Protein AF-A0A087TQN5-F1 (afdb_monomer_lite)

InterPro domains:
  IPR000225 Armadillo [PF00514] (58-85)
  IPR011989 Armadillo-like helical [G3DSA:1.25.10.10] (2-121)
  IPR016024 Armadillo-type fold [SSF48371] (6-110)
  IPR040144 Rap1 GTPase-GDP dissociation stimulator 1 [PTHR10957] (7-114)

Secondary structure (DSSP, 8-state):
-HHHHHHHHHHTTHHHHHHHHHHTGGGS-HHHHHHHHHHHHHHTTSHHHHHHT-SHHHHHHHHHHTT-S-HHHHHHHHHHHHHHHTT-HHHHHHHHHTTHHHHHHHHHHHHHHHH---TT--

pLDDT: mean 91.94, std 10.95, range [42.88, 98.69]

Sequence (122 aa):
DKKAVVEYLVKNGIVDTFCLILKSRECFSASTFALIAEILAEVAKLDIGRQSCSDGAVIIPLLELLSNNDSNVVLQVCRALGNICYDNDAARSLVKEHNGVDRLIQLLRNLLEKDNLPENMR

Radius of gyration: 15.43 Å; chains: 1; bounding box: 53×29×32 Å

Organism: Stegodyphus mimosarum (NCBI:txid407821)

Structure (mmCIF, N/CA/C/O backbone):
data_AF-A0A087TQN5-F1
#
_entry.id   AF-A0A087TQN5-F1
#
loop_
_atom_site.group_PDB
_atom_site.id
_atom_site.type_symbol
_atom_site.label_atom_id
_atom_site.label_alt_id
_atom_site.label_comp_id
_atom_site.label_asym_id
_atom_site.label_entity_id
_atom_site.label_seq_id
_atom_site.pdbx_PDB_ins_code
_atom_site.Cartn_x
_atom_site.Cartn_y
_atom_site.Cartn_z
_atom_site.occupancy
_atom_site.B_iso_or_equiv
_atom_site.auth_seq_id
_atom_site.auth_comp_id
_atom_site.auth_asym_id
_atom_site.auth_atom_id
_atom_site.pdbx_PDB_model_num
ATOM 1 N N . ASP A 1 1 ? 12.832 16.095 -13.591 1.00 88.81 1 ASP A N 1
ATOM 2 C CA . ASP A 1 1 ? 12.056 15.021 -14.238 1.00 88.81 1 ASP A CA 1
ATOM 3 C C . ASP A 1 1 ? 11.546 14.068 -13.159 1.00 88.81 1 ASP A C 1
ATOM 5 O O . ASP A 1 1 ? 12.332 13.685 -12.301 1.00 88.81 1 ASP A O 1
ATOM 9 N N . LYS A 1 2 ? 10.244 13.748 -13.148 1.00 88.12 2 LYS A N 1
ATOM 10 C CA . LYS A 1 2 ? 9.630 12.885 -12.118 1.00 88.12 2 LYS A CA 1
ATOM 11 C C . LYS A 1 2 ? 10.162 11.453 -12.187 1.00 88.12 2 LYS A C 1
ATOM 13 O O . LYS A 1 2 ? 10.357 10.835 -11.146 1.00 88.12 2 LYS A O 1
ATOM 18 N N . LYS A 1 3 ? 10.434 10.951 -13.395 1.00 92.81 3 LYS A N 1
ATOM 19 C CA . LYS A 1 3 ? 10.950 9.596 -13.603 1.00 92.81 3 LYS A CA 1
ATOM 20 C C . LYS A 1 3 ? 12.345 9.429 -13.012 1.00 92.81 3 LYS A C 1
ATOM 22 O O . LYS A 1 3 ? 12.528 8.548 -12.179 1.00 92.81 3 LYS A O 1
ATOM 27 N N . ALA A 1 4 ? 13.266 10.339 -13.328 1.00 95.56 4 ALA A N 1
ATOM 28 C CA . ALA A 1 4 ? 14.612 10.334 -12.753 1.00 95.56 4 ALA A CA 1
ATOM 29 C C . ALA A 1 4 ? 14.626 10.354 -11.209 1.00 95.56 4 ALA A C 1
ATOM 31 O O . ALA A 1 4 ? 15.448 9.683 -10.589 1.00 95.56 4 ALA A O 1
ATOM 32 N N . VAL A 1 5 ? 13.708 11.094 -10.571 1.00 94.75 5 VAL A N 1
ATOM 33 C CA . VAL A 1 5 ? 13.604 11.131 -9.100 1.00 94.75 5 VAL A CA 1
ATOM 34 C C . VAL A 1 5 ? 13.169 9.777 -8.542 1.00 94.75 5 VAL A C 1
ATOM 36 O O . VAL A 1 5 ? 13.781 9.287 -7.598 1.00 94.75 5 VAL A O 1
ATOM 39 N N . VAL A 1 6 ? 12.147 9.147 -9.126 1.00 95.19 6 VAL A N 1
ATOM 40 C CA . VAL A 1 6 ? 11.682 7.827 -8.673 1.00 95.19 6 VAL A CA 1
ATOM 41 C C . VAL A 1 6 ? 12.751 6.758 -8.894 1.00 95.19 6 VAL A C 1
ATOM 43 O O . VAL A 1 6 ? 13.006 5.966 -7.992 1.00 95.19 6 VAL A O 1
ATOM 46 N N . GLU A 1 7 ? 13.421 6.763 -10.046 1.00 95.25 7 GLU A N 1
ATOM 47 C CA . GLU A 1 7 ? 14.541 5.857 -10.322 1.00 95.25 7 GLU A CA 1
ATOM 48 C C . GLU A 1 7 ? 15.661 6.018 -9.290 1.00 95.25 7 GLU A C 1
ATOM 50 O O . GLU A 1 7 ? 16.184 5.027 -8.780 1.00 95.25 7 GLU A O 1
ATOM 55 N N . TYR A 1 8 ? 15.993 7.261 -8.932 1.00 95.81 8 TYR A N 1
ATOM 56 C CA . TYR A 1 8 ? 16.968 7.547 -7.887 1.00 95.81 8 TYR A CA 1
ATOM 57 C C . TYR A 1 8 ? 16.518 7.008 -6.523 1.00 95.81 8 TYR A C 1
ATOM 59 O O . TYR A 1 8 ? 17.305 6.347 -5.850 1.00 95.81 8 TYR A O 1
ATOM 67 N N . LEU A 1 9 ? 15.270 7.245 -6.111 1.00 94.38 9 LEU A N 1
ATOM 68 C CA . LEU A 1 9 ? 14.744 6.761 -4.828 1.00 94.38 9 LEU A CA 1
ATOM 69 C C . LEU A 1 9 ? 14.764 5.231 -4.742 1.00 94.38 9 LEU A C 1
ATOM 71 O O . LEU A 1 9 ? 15.238 4.677 -3.751 1.00 94.38 9 LEU A O 1
ATOM 75 N N . VAL A 1 10 ? 14.299 4.553 -5.794 1.00 94.38 10 VAL A N 1
ATOM 76 C CA . VAL A 1 10 ? 14.310 3.086 -5.885 1.00 94.38 10 VAL A CA 1
ATOM 77 C C . VAL A 1 10 ? 15.740 2.557 -5.809 1.00 94.38 10 VAL A C 1
ATOM 79 O O . VAL A 1 10 ? 16.033 1.703 -4.977 1.00 94.38 10 VAL A O 1
ATOM 82 N N . LYS A 1 11 ? 16.661 3.114 -6.607 1.00 95.19 11 LYS A N 1
ATOM 83 C CA . LYS A 1 11 ? 18.070 2.693 -6.625 1.00 95.19 11 LYS A CA 1
ATOM 84 C C . LYS A 1 11 ? 18.773 2.881 -5.277 1.00 95.19 11 LYS A C 1
ATOM 86 O O . LYS A 1 11 ? 19.696 2.135 -4.970 1.00 95.19 11 LYS A O 1
ATOM 91 N N . ASN A 1 12 ? 18.356 3.870 -4.491 1.00 94.94 12 ASN A N 1
ATOM 92 C CA . ASN A 1 12 ? 18.918 4.150 -3.170 1.00 94.94 12 ASN A CA 1
ATOM 93 C C . ASN A 1 12 ? 18.141 3.474 -2.023 1.00 94.94 12 ASN A C 1
ATOM 95 O O . ASN A 1 12 ? 18.312 3.859 -0.869 1.00 94.94 12 ASN A O 1
ATOM 99 N N . GLY A 1 13 ? 17.305 2.469 -2.312 1.00 92.75 13 GLY A N 1
ATOM 100 C CA . GLY A 1 13 ? 16.720 1.604 -1.283 1.00 92.75 13 GLY A CA 1
ATOM 101 C C . GLY A 1 13 ? 15.574 2.242 -0.498 1.00 92.75 13 GLY A C 1
ATOM 102 O O . GLY A 1 13 ? 15.423 1.980 0.697 1.00 92.75 13 GLY A O 1
ATOM 103 N N . ILE A 1 14 ? 14.744 3.079 -1.137 1.00 90.75 14 ILE A N 1
ATOM 104 C CA . ILE A 1 14 ? 13.554 3.646 -0.473 1.00 90.75 14 ILE A CA 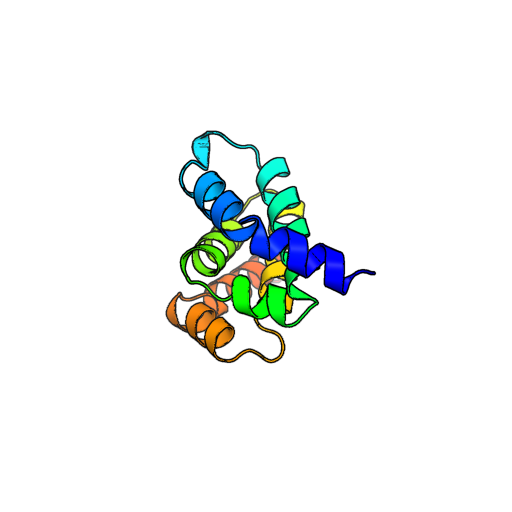1
ATOM 105 C C . ILE A 1 14 ? 12.606 2.548 0.039 1.00 90.75 14 ILE A C 1
ATOM 107 O O . ILE A 1 14 ? 12.057 2.663 1.133 1.00 90.75 14 ILE A O 1
ATOM 111 N N . VAL A 1 15 ? 12.466 1.458 -0.723 1.00 90.50 15 VAL A N 1
ATOM 112 C CA . VAL A 1 15 ? 11.635 0.305 -0.356 1.00 90.50 15 VAL A CA 1
ATOM 113 C C . VAL A 1 15 ? 12.235 -0.445 0.834 1.00 90.50 15 VAL A C 1
ATOM 115 O O . VAL A 1 15 ? 11.529 -0.726 1.798 1.00 90.50 15 VAL A O 1
ATOM 118 N N . ASP A 1 16 ? 13.548 -0.682 0.832 1.00 91.69 16 ASP A N 1
ATOM 119 C CA . ASP A 1 16 ? 14.238 -1.339 1.948 1.00 91.69 16 ASP A CA 1
ATOM 120 C C . ASP A 1 16 ? 14.141 -0.518 3.235 1.00 91.69 16 ASP A C 1
ATOM 122 O O . ASP A 1 16 ? 13.880 -1.052 4.315 1.00 91.69 16 ASP A O 1
ATOM 126 N N . THR A 1 17 ? 14.293 0.801 3.109 1.00 90.62 17 THR A N 1
ATOM 127 C CA . THR A 1 17 ? 14.148 1.740 4.225 1.00 90.62 17 THR A CA 1
ATOM 128 C C . THR A 1 17 ? 12.744 1.655 4.825 1.00 90.62 17 THR A C 1
ATOM 130 O O . THR A 1 17 ? 12.602 1.596 6.047 1.00 90.62 17 THR A O 1
ATOM 133 N N . PHE A 1 18 ? 11.703 1.576 3.990 1.00 87.00 18 PHE A N 1
ATOM 134 C CA . PHE A 1 18 ? 10.336 1.367 4.468 1.00 87.00 18 PHE A CA 1
ATOM 135 C C . PHE A 1 18 ? 10.174 0.039 5.212 1.00 87.00 18 PHE A C 1
ATOM 137 O O . PHE A 1 18 ? 9.652 0.020 6.328 1.00 87.00 18 PHE A O 1
ATOM 144 N N . CYS A 1 19 ? 10.668 -1.059 4.638 1.00 87.50 19 CYS A N 1
ATOM 145 C CA . CYS A 1 19 ? 10.609 -2.380 5.258 1.00 87.50 19 CYS A CA 1
ATOM 146 C C . CYS A 1 19 ? 11.298 -2.401 6.635 1.00 87.50 19 CYS A C 1
ATOM 148 O O . CYS A 1 19 ? 10.801 -3.034 7.566 1.00 87.50 19 CYS A O 1
ATOM 150 N N . LEU A 1 20 ? 12.422 -1.694 6.795 1.00 89.12 20 LEU A N 1
ATOM 151 C CA . LEU A 1 20 ? 13.118 -1.563 8.080 1.00 89.12 20 LEU A CA 1
ATOM 152 C C . LEU A 1 20 ? 12.295 -0.785 9.112 1.00 89.12 20 LEU A C 1
ATOM 154 O O . LEU A 1 20 ? 12.199 -1.214 10.262 1.00 89.12 20 LEU A O 1
ATOM 158 N N . ILE A 1 21 ? 11.669 0.322 8.707 1.00 89.12 21 ILE A N 1
ATOM 159 C CA . ILE A 1 21 ? 10.817 1.125 9.595 1.00 89.12 21 ILE A CA 1
ATOM 160 C C . ILE A 1 21 ? 9.619 0.303 10.090 1.00 89.12 21 ILE A C 1
ATOM 162 O O . ILE A 1 21 ? 9.310 0.316 11.280 1.00 89.12 21 ILE A O 1
ATOM 166 N N . LEU A 1 22 ? 8.982 -0.468 9.206 1.00 82.62 22 LEU A N 1
ATOM 167 C CA . LEU A 1 22 ? 7.848 -1.326 9.562 1.00 82.62 22 LEU A CA 1
ATOM 168 C C . LEU A 1 22 ? 8.227 -2.485 10.488 1.00 82.62 22 LEU A C 1
ATOM 170 O O . LEU A 1 22 ? 7.456 -2.822 11.386 1.00 82.62 22 LEU A O 1
ATOM 174 N N . LYS A 1 23 ? 9.416 -3.077 10.313 1.00 83.12 23 LYS A N 1
ATOM 175 C CA . LYS A 1 23 ? 9.933 -4.111 11.229 1.00 83.12 23 LYS A CA 1
ATOM 176 C C . LYS A 1 23 ? 10.097 -3.590 12.658 1.00 83.12 23 LYS A C 1
ATOM 178 O O . LYS A 1 23 ? 9.925 -4.357 13.599 1.00 83.12 23 LYS A O 1
ATOM 183 N N . SER A 1 24 ? 10.362 -2.296 12.814 1.00 87.69 24 SER A N 1
ATOM 184 C CA . SER A 1 24 ? 10.521 -1.623 14.107 1.00 87.69 24 SER A CA 1
ATOM 185 C C . SER A 1 24 ? 9.350 -0.684 14.413 1.00 87.69 24 SER A C 1
ATOM 187 O O . SER A 1 24 ? 9.550 0.396 14.968 1.00 87.69 24 SER A O 1
ATOM 189 N N . ARG A 1 25 ? 8.117 -1.066 14.040 1.00 84.38 25 ARG A N 1
ATOM 190 C CA . ARG A 1 25 ? 6.950 -0.164 14.068 1.00 84.38 25 ARG A CA 1
ATOM 191 C C . ARG A 1 25 ? 6.646 0.474 15.426 1.00 84.38 25 ARG A C 1
ATOM 193 O O . ARG A 1 25 ? 6.096 1.566 15.469 1.00 84.38 25 ARG A O 1
ATOM 200 N N . GLU A 1 26 ? 7.018 -0.178 16.523 1.00 87.81 26 GLU A N 1
ATOM 201 C CA . GLU A 1 26 ? 6.822 0.341 17.885 1.00 87.81 26 GLU A CA 1
ATOM 202 C C . GLU A 1 26 ? 7.651 1.605 18.170 1.00 87.81 26 GLU A C 1
ATOM 204 O O . GLU A 1 26 ? 7.341 2.357 19.089 1.00 87.81 26 GLU A O 1
ATOM 209 N N . CYS A 1 27 ? 8.684 1.871 17.364 1.00 90.06 27 CYS A N 1
ATOM 210 C CA . CYS A 1 27 ? 9.554 3.037 17.494 1.00 90.06 27 CYS A CA 1
ATOM 211 C C . CYS A 1 27 ? 9.057 4.273 16.726 1.00 90.06 27 CYS A C 1
ATOM 213 O O . CYS A 1 27 ? 9.715 5.312 16.770 1.00 90.06 27 CYS A O 1
ATOM 215 N N . PHE A 1 28 ? 7.938 4.177 16.002 1.00 92.62 28 PHE A N 1
ATOM 216 C CA . PHE A 1 28 ? 7.477 5.222 15.086 1.00 92.62 28 PHE A CA 1
ATOM 217 C C . PHE A 1 28 ? 6.022 5.619 15.337 1.00 92.62 28 PHE A C 1
ATOM 219 O O . PHE A 1 28 ? 5.204 4.835 15.816 1.00 92.62 28 PHE A O 1
ATOM 226 N N . SER A 1 29 ? 5.688 6.867 15.007 1.00 93.88 29 SER A N 1
ATOM 227 C CA . SER A 1 29 ? 4.337 7.407 15.162 1.00 93.88 29 SER A CA 1
ATOM 228 C C . SER A 1 29 ? 3.444 7.080 13.962 1.00 93.88 29 SER A C 1
ATOM 230 O O . SER A 1 29 ? 3.914 6.790 12.860 1.00 93.88 29 SER A O 1
ATOM 232 N N . ALA A 1 30 ? 2.129 7.235 14.145 1.00 93.94 30 ALA A N 1
ATOM 233 C CA . ALA A 1 30 ? 1.159 7.190 13.048 1.00 93.94 30 ALA A CA 1
ATOM 234 C C . ALA A 1 30 ? 1.532 8.153 11.903 1.00 93.94 30 ALA A C 1
ATOM 236 O O . ALA A 1 30 ? 1.517 7.768 10.737 1.00 93.94 30 ALA A O 1
ATOM 237 N N . SER A 1 31 ? 1.972 9.373 12.228 1.00 94.50 31 SER A N 1
ATOM 238 C CA . SER A 1 31 ? 2.406 10.355 11.227 1.00 94.50 31 SER A CA 1
ATOM 239 C C . SER A 1 31 ? 3.596 9.884 10.384 1.00 94.50 31 SER A C 1
ATOM 241 O O . SER A 1 31 ? 3.630 10.168 9.187 1.00 94.50 31 SER A O 1
ATOM 243 N N . THR A 1 32 ? 4.534 9.119 10.955 1.00 94.75 32 THR A N 1
ATOM 244 C CA . THR A 1 32 ? 5.621 8.495 10.186 1.00 94.75 32 THR A CA 1
ATOM 245 C C . THR A 1 32 ? 5.073 7.491 9.176 1.00 94.75 32 THR A C 1
ATOM 247 O O . THR A 1 32 ? 5.468 7.525 8.013 1.00 94.75 32 THR A O 1
ATOM 250 N N . PHE A 1 33 ? 4.131 6.632 9.574 1.00 94.62 33 PHE A N 1
ATOM 251 C CA . PHE A 1 33 ? 3.531 5.668 8.647 1.00 94.62 33 PHE A CA 1
ATOM 252 C C . PHE A 1 33 ? 2.739 6.345 7.530 1.00 94.62 33 PHE A C 1
ATOM 254 O O . PHE A 1 33 ? 2.851 5.926 6.379 1.00 94.62 33 PHE A O 1
ATOM 261 N N . ALA A 1 34 ? 1.996 7.412 7.838 1.00 96.56 34 ALA A N 1
ATOM 262 C CA . ALA A 1 34 ? 1.282 8.185 6.827 1.00 96.56 34 ALA A CA 1
ATOM 263 C C . ALA A 1 34 ? 2.246 8.792 5.796 1.00 96.56 34 ALA A C 1
ATOM 265 O O . ALA A 1 34 ? 2.030 8.627 4.597 1.00 96.56 34 ALA A O 1
ATOM 266 N N . LEU A 1 35 ? 3.338 9.420 6.254 1.00 95.50 35 LEU A N 1
ATOM 267 C CA . LEU A 1 35 ? 4.357 10.002 5.376 1.00 95.50 35 LEU A CA 1
ATOM 268 C C . LEU A 1 35 ? 4.977 8.949 4.453 1.00 95.50 35 LEU A C 1
ATOM 270 O O . LEU A 1 35 ? 5.170 9.197 3.265 1.00 95.50 35 LEU A O 1
ATOM 274 N N . ILE A 1 36 ? 5.295 7.764 4.974 1.00 93.44 36 ILE A N 1
ATOM 275 C CA . ILE A 1 36 ? 5.941 6.755 4.135 1.00 93.44 36 ILE A CA 1
ATOM 276 C C . ILE A 1 36 ? 4.949 6.134 3.152 1.00 93.44 36 ILE A C 1
ATOM 278 O O . ILE A 1 36 ? 5.289 5.967 1.982 1.00 93.44 36 ILE A O 1
ATOM 282 N N . ALA A 1 37 ? 3.718 5.844 3.579 1.00 96.69 37 ALA A N 1
ATOM 283 C CA . ALA A 1 37 ? 2.678 5.375 2.668 1.00 96.69 37 ALA A CA 1
ATOM 284 C C . ALA A 1 37 ? 2.407 6.401 1.552 1.00 96.69 37 ALA A C 1
ATOM 286 O O . ALA A 1 37 ? 2.242 6.022 0.395 1.00 96.69 37 ALA A O 1
ATOM 287 N N . GLU A 1 38 ? 2.457 7.698 1.864 1.00 97.31 38 GLU A N 1
ATOM 288 C CA . GLU A 1 38 ? 2.376 8.766 0.869 1.00 97.31 38 GLU A CA 1
ATOM 289 C C . GLU A 1 38 ? 3.546 8.713 -0.126 1.00 97.31 38 GLU A C 1
ATOM 291 O O . GLU A 1 38 ? 3.317 8.723 -1.336 1.00 97.31 38 GLU A O 1
ATOM 296 N N . ILE A 1 39 ? 4.788 8.591 0.354 1.00 95.69 39 ILE A N 1
ATOM 297 C CA . ILE A 1 39 ? 5.974 8.466 -0.511 1.00 95.69 39 ILE A CA 1
ATOM 298 C C . ILE A 1 39 ? 5.848 7.250 -1.438 1.00 95.69 39 ILE A C 1
ATOM 300 O O . ILE A 1 39 ? 6.103 7.364 -2.637 1.00 95.69 39 ILE A O 1
ATOM 304 N N . LEU A 1 40 ? 5.416 6.098 -0.919 1.00 96.44 40 LEU A N 1
ATOM 305 C CA . LEU A 1 40 ? 5.205 4.890 -1.721 1.00 96.44 40 LEU A CA 1
ATOM 306 C C . LEU A 1 40 ? 4.093 5.076 -2.749 1.00 96.44 40 LEU A C 1
ATOM 308 O O . LEU A 1 40 ? 4.244 4.648 -3.892 1.00 96.44 40 LEU A O 1
ATOM 312 N N . ALA A 1 41 ? 3.004 5.750 -2.379 1.00 97.75 41 ALA A N 1
ATOM 313 C CA . ALA A 1 41 ? 1.940 6.081 -3.312 1.00 97.75 41 ALA A CA 1
ATOM 314 C C . ALA A 1 41 ? 2.453 6.951 -4.465 1.00 97.75 41 ALA A C 1
ATOM 316 O O . ALA A 1 41 ? 2.040 6.737 -5.603 1.00 97.75 41 ALA A O 1
ATOM 317 N N . GLU A 1 42 ? 3.356 7.901 -4.205 1.00 96.62 42 GLU A N 1
ATOM 318 C CA . GLU A 1 42 ? 3.977 8.730 -5.243 1.00 96.62 42 GLU A CA 1
ATOM 319 C C . GLU A 1 42 ? 4.978 7.944 -6.106 1.00 96.62 42 GLU A C 1
ATOM 321 O O . GLU A 1 42 ? 4.951 8.064 -7.333 1.00 96.62 42 GLU A O 1
ATOM 326 N N . VAL A 1 43 ? 5.809 7.094 -5.496 1.00 96.25 43 VAL A N 1
ATOM 327 C CA . VAL A 1 43 ? 6.764 6.210 -6.192 1.00 96.25 43 VAL A CA 1
ATOM 328 C C . VAL A 1 43 ? 6.036 5.230 -7.119 1.00 96.25 43 VAL A C 1
ATOM 330 O O . VAL A 1 43 ? 6.424 5.068 -8.278 1.00 96.25 43 VAL A O 1
ATOM 333 N N . ALA A 1 44 ? 4.938 4.629 -6.655 1.00 97.62 44 ALA A N 1
ATOM 334 C CA . ALA A 1 44 ? 4.170 3.626 -7.392 1.00 97.62 44 ALA A CA 1
ATOM 335 C C . ALA A 1 44 ? 3.375 4.180 -8.591 1.00 97.62 44 ALA A C 1
ATOM 337 O O . ALA A 1 44 ? 2.863 3.404 -9.397 1.00 97.62 44 ALA A O 1
ATOM 338 N N . LYS A 1 45 ? 3.299 5.508 -8.774 1.00 96.50 45 LYS A N 1
ATOM 339 C CA . LYS A 1 45 ? 2.705 6.108 -9.987 1.00 96.50 45 LYS A CA 1
ATOM 340 C C . LYS A 1 45 ? 3.499 5.798 -11.255 1.00 96.50 45 LYS A C 1
ATOM 342 O O . LYS A 1 45 ? 2.960 5.935 -12.349 1.00 96.50 45 LYS A O 1
ATOM 347 N N . LEU A 1 46 ? 4.773 5.430 -11.123 1.00 96.50 46 LEU A N 1
ATOM 348 C CA . LEU A 1 46 ? 5.646 5.089 -12.244 1.00 96.50 46 LEU A CA 1
ATOM 349 C C . LEU A 1 46 ? 5.979 3.603 -12.225 1.00 96.50 46 LEU A C 1
ATOM 351 O O . LEU A 1 46 ? 6.155 3.021 -11.160 1.00 96.50 46 LEU A O 1
ATOM 355 N N . ASP A 1 47 ? 6.126 3.007 -13.405 1.00 95.62 47 ASP A N 1
ATOM 356 C CA . ASP A 1 47 ? 6.266 1.554 -13.563 1.00 95.62 47 ASP A CA 1
ATOM 357 C C . ASP A 1 47 ? 7.435 0.971 -12.767 1.00 95.62 47 ASP A C 1
ATOM 359 O O . ASP A 1 47 ? 7.261 -0.028 -12.077 1.00 95.62 47 ASP A O 1
ATOM 363 N N . ILE A 1 48 ? 8.602 1.625 -12.780 1.00 94.81 48 ILE A N 1
ATOM 364 C CA . ILE A 1 48 ? 9.766 1.162 -12.009 1.00 94.81 48 ILE A CA 1
ATOM 365 C C . ILE A 1 48 ? 9.498 1.156 -10.498 1.00 94.81 48 ILE A C 1
ATOM 367 O O . ILE A 1 48 ? 9.844 0.200 -9.807 1.00 94.81 48 ILE A O 1
ATOM 371 N N . GLY A 1 49 ? 8.846 2.202 -9.986 1.00 95.94 49 GLY A N 1
ATOM 372 C CA . GLY A 1 49 ? 8.489 2.298 -8.577 1.00 95.94 49 GLY A CA 1
ATOM 373 C C . GLY A 1 49 ? 7.404 1.296 -8.209 1.00 95.94 49 GLY A C 1
ATOM 374 O O . GLY A 1 49 ? 7.502 0.638 -7.178 1.00 95.94 49 GLY A O 1
ATOM 375 N N . ARG A 1 50 ? 6.415 1.114 -9.089 1.00 97.06 50 ARG A N 1
ATOM 376 C CA . ARG A 1 50 ? 5.337 0.140 -8.926 1.00 97.06 50 ARG A CA 1
ATOM 377 C C . ARG A 1 50 ? 5.878 -1.279 -8.823 1.00 97.06 50 ARG A C 1
ATOM 379 O O . ARG A 1 50 ? 5.563 -1.966 -7.856 1.00 97.06 50 ARG A O 1
ATOM 386 N N . GLN A 1 51 ? 6.745 -1.680 -9.752 1.00 96.00 51 GLN A N 1
ATOM 387 C CA . GLN A 1 51 ? 7.393 -2.991 -9.708 1.00 96.00 51 GLN A CA 1
ATOM 388 C C . GLN A 1 51 ? 8.258 -3.153 -8.456 1.00 96.00 51 GLN A C 1
ATOM 390 O O . GLN A 1 51 ? 8.160 -4.170 -7.780 1.00 96.00 51 GLN A O 1
ATOM 395 N N . SER A 1 52 ? 9.025 -2.127 -8.070 1.00 95.88 52 SER A N 1
ATOM 396 C CA . SER A 1 52 ? 9.837 -2.192 -6.849 1.00 95.88 52 SER A CA 1
ATOM 397 C C . SER A 1 52 ? 9.005 -2.296 -5.566 1.00 95.88 52 SER A C 1
ATOM 399 O O . SER A 1 52 ? 9.475 -2.878 -4.597 1.00 95.88 52 SER A O 1
ATOM 401 N N . CYS A 1 53 ? 7.794 -1.733 -5.535 1.00 96.38 53 CYS A N 1
ATOM 402 C CA . CYS A 1 53 ? 6.884 -1.821 -4.389 1.00 96.38 53 CYS A CA 1
ATOM 403 C C . CYS A 1 53 ? 6.031 -3.103 -4.385 1.00 96.38 53 CYS A C 1
ATOM 405 O O . CYS A 1 53 ? 5.246 -3.307 -3.460 1.00 96.38 53 CYS A O 1
ATOM 407 N N . SER A 1 54 ? 6.151 -3.959 -5.404 1.00 96.25 54 SER A N 1
ATOM 408 C CA . SER A 1 54 ? 5.363 -5.193 -5.561 1.00 96.25 54 SER A CA 1
ATOM 409 C C . SER A 1 54 ? 5.967 -6.369 -4.804 1.00 96.25 54 SER A C 1
ATOM 411 O O . SER A 1 54 ? 6.158 -7.451 -5.350 1.00 96.25 54 SER A O 1
ATOM 413 N N . ASP A 1 55 ? 6.282 -6.130 -3.538 1.00 94.38 55 ASP A N 1
ATOM 414 C CA . ASP A 1 55 ? 6.927 -7.080 -2.642 1.00 94.38 55 ASP A CA 1
ATOM 415 C C . ASP A 1 55 ? 6.008 -7.350 -1.442 1.00 94.38 55 ASP A C 1
ATOM 417 O O . ASP A 1 55 ? 5.358 -6.437 -0.922 1.00 94.38 55 ASP A O 1
ATOM 421 N N . GLY A 1 56 ? 5.950 -8.599 -0.975 1.00 94.69 56 GLY A N 1
ATOM 422 C CA . GLY A 1 56 ? 5.181 -8.971 0.215 1.00 94.69 56 GLY A CA 1
ATOM 423 C C . GLY A 1 56 ? 5.615 -8.202 1.470 1.00 94.69 56 GLY A C 1
ATOM 424 O O . GLY A 1 56 ? 4.769 -7.843 2.287 1.00 94.69 56 GLY A O 1
ATOM 425 N N . ALA A 1 57 ? 6.899 -7.856 1.591 1.00 92.94 57 ALA A N 1
ATOM 426 C CA . ALA A 1 57 ? 7.437 -7.041 2.678 1.00 92.94 57 ALA A CA 1
ATOM 427 C C . ALA A 1 57 ? 6.930 -5.587 2.666 1.00 92.94 57 ALA A C 1
ATOM 429 O O . ALA A 1 57 ? 7.020 -4.907 3.686 1.00 92.94 57 ALA A O 1
ATOM 430 N N . VAL A 1 58 ? 6.366 -5.122 1.546 1.00 95.19 58 VAL A N 1
ATOM 431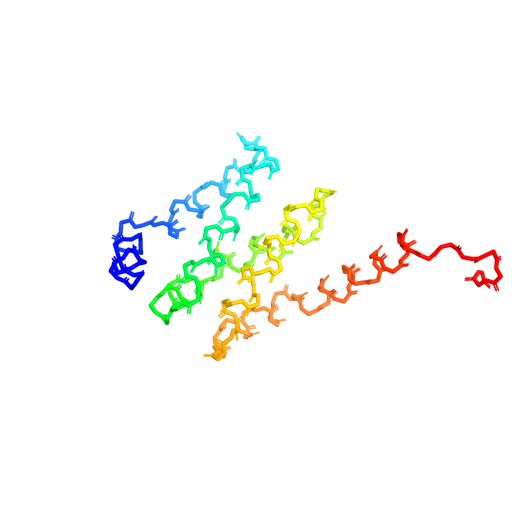 C CA . VAL A 1 58 ? 5.712 -3.811 1.413 1.00 95.19 58 VAL A CA 1
ATOM 432 C C . VAL A 1 58 ? 4.198 -3.959 1.525 1.00 95.19 58 VAL A C 1
ATOM 434 O O . VAL A 1 58 ? 3.559 -3.271 2.320 1.00 95.19 58 VAL A O 1
ATOM 437 N N . ILE A 1 59 ? 3.612 -4.867 0.742 1.00 97.06 59 ILE A N 1
ATOM 438 C CA . ILE A 1 59 ? 2.159 -5.003 0.612 1.00 97.06 59 ILE A CA 1
ATOM 439 C C . ILE A 1 59 ? 1.529 -5.502 1.913 1.00 97.06 59 ILE A C 1
ATOM 441 O O . ILE A 1 59 ? 0.532 -4.932 2.350 1.00 97.06 59 ILE A O 1
ATOM 445 N N . ILE A 1 60 ? 2.096 -6.524 2.561 1.00 95.81 60 ILE A N 1
ATOM 446 C CA . ILE A 1 60 ? 1.491 -7.114 3.765 1.00 95.81 60 ILE A CA 1
ATOM 447 C C . ILE A 1 60 ? 1.424 -6.084 4.904 1.00 95.81 60 ILE A C 1
ATOM 449 O O . ILE A 1 60 ? 0.336 -5.891 5.450 1.00 95.81 60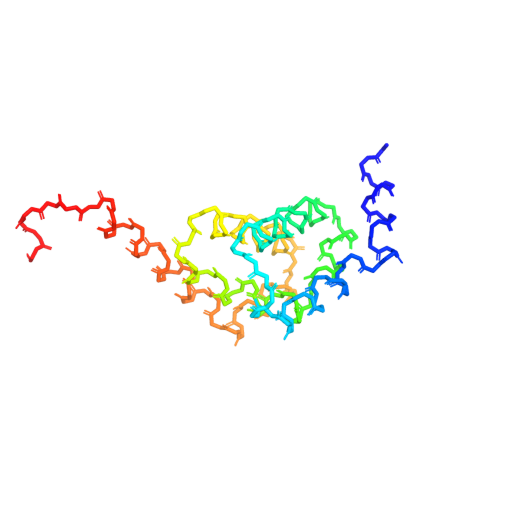 ILE A O 1
ATOM 453 N N . PRO A 1 61 ? 2.497 -5.335 5.228 1.00 94.81 61 PRO A N 1
ATOM 454 C CA . PRO A 1 61 ? 2.402 -4.296 6.251 1.00 94.81 61 PRO A CA 1
ATOM 455 C C . PRO A 1 61 ? 1.453 -3.151 5.886 1.00 94.81 61 PRO A C 1
ATOM 457 O O . PRO A 1 61 ? 0.764 -2.633 6.762 1.00 94.81 61 PRO A O 1
ATOM 460 N N . LEU A 1 62 ? 1.356 -2.767 4.606 1.00 96.50 62 LEU A N 1
ATOM 461 C CA . LEU A 1 62 ? 0.338 -1.805 4.169 1.00 96.50 62 LEU A CA 1
ATOM 462 C C . LEU A 1 62 ? -1.077 -2.340 4.446 1.00 96.50 62 LEU A C 1
ATOM 464 O O . LEU A 1 62 ? -1.909 -1.608 4.973 1.00 96.50 62 LEU A O 1
ATOM 468 N N . LEU A 1 63 ? -1.350 -3.623 4.187 1.00 97.44 63 LEU A N 1
ATOM 469 C CA . LEU A 1 63 ? -2.638 -4.240 4.526 1.00 97.44 63 LEU A CA 1
ATOM 470 C C . LEU A 1 63 ? -2.914 -4.263 6.038 1.00 97.44 63 LEU A C 1
ATOM 472 O O . LEU A 1 63 ? -4.066 -4.125 6.451 1.00 97.44 63 LEU A O 1
ATOM 476 N N . GLU A 1 64 ? -1.890 -4.429 6.875 1.00 94.94 64 GLU A N 1
ATOM 477 C CA . GLU A 1 64 ? -2.031 -4.322 8.333 1.00 94.94 64 GLU A CA 1
ATOM 478 C C . GLU A 1 64 ? -2.378 -2.895 8.772 1.00 94.94 64 GLU A C 1
ATOM 480 O O . GLU A 1 64 ? -3.215 -2.703 9.653 1.00 94.94 64 GLU A O 1
ATOM 485 N N . LEU A 1 65 ? -1.792 -1.884 8.128 1.00 95.44 65 LEU A N 1
ATOM 486 C CA . LEU A 1 65 ? -2.055 -0.478 8.434 1.00 95.44 65 LEU A CA 1
ATOM 487 C C . LEU A 1 65 ? -3.463 -0.008 8.025 1.00 95.44 65 LEU A C 1
ATOM 489 O O . LEU A 1 65 ? -3.886 1.057 8.471 1.00 95.44 65 LEU A O 1
ATOM 493 N N . LEU A 1 66 ? -4.232 -0.796 7.261 1.00 97.00 66 LEU A N 1
ATOM 494 C CA . LEU A 1 66 ? -5.645 -0.500 6.972 1.00 97.00 66 LEU A CA 1
ATOM 495 C C . LEU A 1 66 ? -6.526 -0.472 8.233 1.00 97.00 66 LEU A C 1
ATOM 497 O O . LEU A 1 66 ? -7.574 0.167 8.221 1.00 97.00 66 LEU A O 1
ATOM 501 N N . SER A 1 67 ? -6.118 -1.138 9.321 1.00 94.00 67 SER A N 1
ATOM 502 C CA . SER A 1 67 ? -6.822 -1.094 10.612 1.00 94.00 67 SER A CA 1
ATOM 503 C C . SER A 1 67 ? -6.288 -0.018 11.565 1.00 94.00 67 SER A C 1
ATOM 505 O O . SER A 1 67 ? -6.565 -0.073 12.762 1.00 94.00 67 SER A O 1
ATOM 507 N N . ASN A 1 68 ? -5.484 0.934 11.080 1.00 94.94 68 ASN A N 1
ATOM 508 C CA . ASN A 1 68 ? -4.990 2.031 11.909 1.00 94.94 68 ASN A CA 1
ATOM 509 C C . ASN A 1 68 ? -6.136 2.986 12.305 1.00 94.94 68 ASN A C 1
ATOM 511 O O . ASN A 1 68 ? -7.070 3.216 11.538 1.00 94.94 68 ASN A O 1
ATOM 515 N N . ASN A 1 69 ? -6.057 3.559 13.507 1.00 92.56 69 ASN A N 1
ATOM 516 C CA . ASN A 1 69 ? -7.054 4.513 14.004 1.00 92.56 69 ASN A CA 1
ATOM 517 C C . ASN A 1 69 ? -6.907 5.911 13.383 1.00 92.56 69 ASN A C 1
ATOM 519 O O . ASN A 1 69 ? -7.859 6.691 13.396 1.00 92.56 69 ASN A O 1
ATOM 523 N N . ASP A 1 70 ? -5.729 6.232 12.848 1.00 95.19 70 ASP A N 1
ATOM 524 C CA . ASP A 1 70 ? -5.460 7.490 12.165 1.00 95.19 70 ASP A CA 1
ATOM 525 C C . ASP A 1 70 ? -5.949 7.424 10.709 1.00 95.19 70 ASP A C 1
ATOM 527 O O . ASP A 1 70 ? -5.399 6.708 9.867 1.00 95.19 70 ASP A O 1
ATOM 531 N N . SER A 1 71 ? -6.986 8.209 10.405 1.00 94.75 71 SER A N 1
ATOM 532 C CA . SER A 1 71 ? -7.573 8.293 9.062 1.00 94.75 71 SER A CA 1
ATOM 533 C C . SER A 1 71 ? -6.575 8.707 7.977 1.00 94.75 71 SER A C 1
ATOM 535 O O . SER A 1 71 ? -6.709 8.260 6.838 1.00 94.75 71 SER A O 1
ATOM 537 N N . ASN A 1 72 ? -5.555 9.506 8.310 1.00 97.38 72 ASN A N 1
ATOM 538 C CA . ASN A 1 72 ? -4.537 9.904 7.348 1.00 97.38 72 ASN A CA 1
ATOM 539 C C . ASN A 1 72 ? -3.634 8.716 7.002 1.00 97.38 72 ASN A C 1
ATOM 541 O O . ASN A 1 72 ? -3.357 8.493 5.829 1.00 97.38 72 ASN A O 1
ATOM 545 N N . VAL A 1 73 ? -3.243 7.895 7.985 1.00 97.31 73 VAL A N 1
ATOM 546 C CA . VAL A 1 73 ? -2.505 6.647 7.712 1.00 97.31 73 VAL A CA 1
ATOM 547 C C . VAL A 1 73 ? -3.297 5.775 6.746 1.00 97.31 73 VAL A C 1
ATOM 549 O O . VAL A 1 73 ? -2.779 5.385 5.702 1.00 97.31 73 VAL A O 1
ATOM 552 N N . VAL A 1 74 ? -4.568 5.524 7.061 1.00 97.88 74 VAL A N 1
ATOM 553 C CA . VAL A 1 74 ? -5.436 4.665 6.247 1.00 97.88 74 VAL A CA 1
ATOM 554 C C . VAL A 1 74 ? -5.612 5.223 4.831 1.00 97.88 74 VAL A C 1
ATOM 556 O O . VAL A 1 74 ? -5.491 4.477 3.860 1.00 97.88 74 VAL A O 1
ATOM 559 N N . LEU A 1 75 ? -5.829 6.534 4.685 1.00 97.94 75 LEU A N 1
ATOM 560 C CA . LEU A 1 75 ? -5.933 7.194 3.382 1.00 97.94 75 LEU A CA 1
ATOM 561 C C . LEU A 1 75 ? -4.677 6.967 2.533 1.00 97.94 75 LEU A C 1
ATOM 563 O O . LEU A 1 75 ? -4.779 6.551 1.377 1.00 97.94 75 LEU A O 1
ATOM 567 N N . GLN A 1 76 ? -3.496 7.228 3.095 1.00 98.44 76 GLN A N 1
ATOM 568 C CA . GLN A 1 76 ? -2.235 7.093 2.365 1.00 98.44 76 GLN A CA 1
ATOM 569 C C . GLN A 1 76 ? -1.931 5.636 2.010 1.00 98.44 76 GLN A C 1
ATOM 571 O O . GLN A 1 76 ? -1.466 5.350 0.907 1.00 98.44 76 GLN A O 1
ATOM 576 N N . VAL A 1 77 ? -2.274 4.699 2.893 1.00 98.12 77 VAL A N 1
ATOM 577 C CA . VAL A 1 77 ? -2.175 3.258 2.638 1.00 98.12 77 VAL A CA 1
ATOM 578 C C . VAL A 1 77 ? -3.073 2.837 1.473 1.00 98.12 77 VAL A C 1
ATOM 580 O O . VAL A 1 77 ? -2.608 2.145 0.568 1.00 98.12 77 VAL A O 1
ATOM 583 N N . CYS A 1 78 ? -4.329 3.290 1.437 1.00 98.56 78 CYS A N 1
ATOM 584 C CA . CYS A 1 78 ? -5.233 3.024 0.316 1.00 98.56 78 CYS A CA 1
ATOM 585 C C . CYS A 1 78 ? -4.684 3.587 -1.003 1.00 98.56 78 CYS A C 1
ATOM 587 O O . CYS A 1 78 ? -4.715 2.895 -2.023 1.00 98.56 78 CYS A O 1
ATOM 589 N N . ARG A 1 79 ? -4.132 4.812 -0.988 1.00 98.56 79 ARG A N 1
ATOM 590 C CA . ARG A 1 79 ? -3.469 5.409 -2.163 1.00 98.56 79 ARG A CA 1
ATOM 591 C C . ARG A 1 79 ? -2.290 4.557 -2.633 1.00 98.56 79 ARG A C 1
ATOM 593 O O . ARG A 1 79 ? -2.170 4.301 -3.831 1.00 98.56 79 ARG A O 1
ATOM 600 N N . ALA A 1 80 ? -1.443 4.110 -1.706 1.00 98.44 80 ALA A N 1
ATOM 601 C CA . ALA A 1 80 ? -0.288 3.276 -2.013 1.00 98.44 80 ALA A CA 1
ATOM 602 C C . ALA A 1 80 ? -0.713 1.945 -2.639 1.00 98.44 80 ALA A C 1
ATOM 604 O O . ALA A 1 80 ? -0.297 1.642 -3.752 1.00 98.44 80 ALA A O 1
ATOM 605 N N . LEU A 1 81 ? -1.600 1.192 -1.981 1.00 98.50 81 LEU A N 1
ATOM 606 C CA . LEU A 1 81 ? -2.091 -0.096 -2.479 1.00 98.50 81 LEU A CA 1
ATOM 607 C C . LEU A 1 81 ? -2.765 0.032 -3.850 1.00 98.50 81 LEU A C 1
ATOM 609 O O . LEU A 1 81 ? -2.494 -0.778 -4.737 1.00 98.50 81 LEU A O 1
ATOM 613 N N . GLY A 1 82 ? -3.593 1.064 -4.047 1.00 98.56 82 GLY A N 1
ATOM 614 C CA . GLY A 1 82 ? -4.249 1.334 -5.326 1.00 98.56 82 GLY A CA 1
ATOM 615 C C . GLY A 1 82 ? -3.249 1.565 -6.461 1.00 98.56 82 GLY A C 1
ATOM 616 O O . GLY A 1 82 ? -3.361 0.937 -7.513 1.00 98.56 82 GLY A O 1
ATOM 617 N N . ASN A 1 83 ? -2.230 2.400 -6.233 1.00 98.69 83 ASN A N 1
ATOM 618 C CA . ASN A 1 83 ? -1.190 2.661 -7.231 1.00 98.69 83 ASN A CA 1
ATOM 619 C C . ASN A 1 83 ? -0.284 1.444 -7.459 1.00 98.69 83 ASN A C 1
ATOM 621 O O . ASN A 1 83 ? 0.077 1.169 -8.597 1.00 98.69 83 ASN A O 1
ATOM 625 N N . ILE A 1 84 ? 0.055 0.687 -6.411 1.00 98.44 84 ILE A N 1
ATOM 626 C CA . ILE A 1 84 ? 0.878 -0.527 -6.524 1.00 98.44 84 ILE A CA 1
ATOM 627 C C . ILE A 1 84 ? 0.155 -1.601 -7.357 1.00 98.44 84 ILE A C 1
ATOM 629 O O . ILE A 1 84 ? 0.774 -2.245 -8.203 1.00 98.44 84 ILE A O 1
ATOM 633 N N . CYS A 1 85 ? -1.159 -1.759 -7.164 1.00 98.62 85 CYS A N 1
ATOM 634 C CA . CYS A 1 85 ? -1.983 -2.753 -7.860 1.00 98.62 85 CYS A CA 1
ATOM 635 C C . CYS A 1 85 ? -2.418 -2.346 -9.278 1.00 98.62 85 CYS A C 1
ATOM 637 O O . CYS A 1 85 ? -2.948 -3.188 -10.015 1.00 98.62 85 CYS A O 1
ATOM 639 N N . TYR A 1 86 ? -2.250 -1.077 -9.664 1.00 98.25 86 TYR A N 1
ATOM 640 C CA . TYR A 1 86 ? -2.624 -0.587 -10.990 1.00 98.25 86 TYR A CA 1
ATOM 641 C C . TYR A 1 86 ? -1.808 -1.304 -12.072 1.00 98.25 86 TYR A C 1
ATOM 643 O O . TYR A 1 86 ? -0.584 -1.261 -12.052 1.00 98.25 86 TYR A O 1
ATOM 651 N N . ASP A 1 87 ? -2.482 -1.979 -13.008 1.00 97.38 87 ASP A N 1
ATOM 652 C CA . ASP A 1 87 ? -1.830 -2.747 -14.084 1.00 97.38 87 ASP A CA 1
ATOM 653 C C . ASP A 1 87 ? -0.694 -3.676 -13.591 1.00 97.38 87 ASP A C 1
ATOM 655 O O . ASP A 1 87 ? 0.423 -3.680 -14.105 1.00 97.38 87 ASP A O 1
ATOM 659 N N . ASN A 1 88 ? -0.954 -4.400 -12.495 1.00 97.81 88 ASN A N 1
ATOM 660 C CA . ASN A 1 88 ? 0.048 -5.217 -11.823 1.00 97.81 88 ASN A CA 1
ATOM 661 C C . ASN A 1 88 ? -0.559 -6.464 -11.161 1.00 97.81 88 ASN A C 1
ATOM 663 O O . ASN A 1 88 ? -1.051 -6.417 -10.031 1.00 97.81 88 ASN A O 1
ATOM 667 N N . ASP A 1 89 ? -0.527 -7.592 -11.873 1.00 97.94 89 ASP A N 1
ATOM 668 C CA . ASP A 1 89 ? -1.099 -8.859 -11.398 1.00 97.94 89 ASP A CA 1
ATOM 669 C C . ASP A 1 89 ? -0.358 -9.463 -10.206 1.00 97.94 89 ASP A C 1
ATOM 671 O O . ASP A 1 89 ? -0.998 -10.060 -9.340 1.00 97.94 89 ASP A O 1
ATOM 675 N N . ALA A 1 90 ? 0.962 -9.286 -10.121 1.00 97.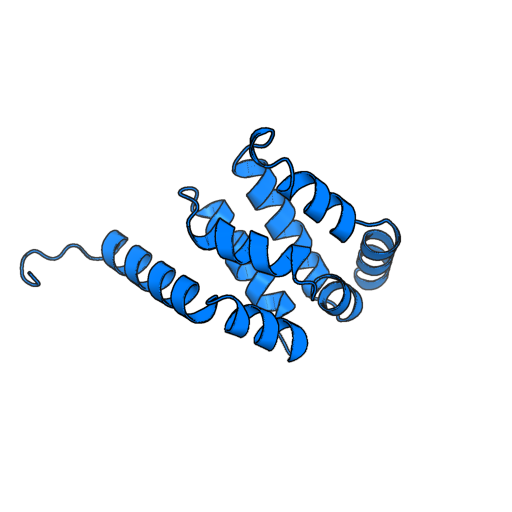38 90 ALA A N 1
ATOM 676 C CA . ALA A 1 90 ? 1.750 -9.800 -9.003 1.00 97.38 90 ALA A CA 1
ATOM 677 C C . ALA A 1 90 ? 1.315 -9.136 -7.688 1.00 97.38 90 ALA A C 1
ATOM 679 O O . ALA A 1 90 ? 0.979 -9.819 -6.721 1.00 97.38 90 ALA A O 1
ATOM 680 N N . ALA A 1 91 ? 1.206 -7.803 -7.686 1.00 98.38 91 ALA A N 1
ATOM 681 C CA . ALA A 1 91 ? 0.708 -7.061 -6.533 1.00 98.38 91 ALA A CA 1
ATOM 682 C C . ALA A 1 91 ? -0.743 -7.424 -6.179 1.00 98.38 91 ALA A C 1
ATOM 684 O O . ALA A 1 91 ? -1.053 -7.645 -5.008 1.00 98.38 91 ALA A O 1
ATOM 685 N N . ARG A 1 92 ? -1.634 -7.534 -7.177 1.00 98.69 92 ARG A N 1
ATOM 686 C CA . ARG A 1 92 ? -3.029 -7.955 -6.949 1.00 98.69 92 ARG A CA 1
ATOM 687 C C . ARG A 1 92 ? -3.121 -9.356 -6.345 1.00 98.69 92 ARG A C 1
ATOM 689 O O . ARG A 1 92 ? -3.959 -9.583 -5.473 1.00 98.69 92 ARG A O 1
ATOM 696 N N . SER A 1 93 ? -2.264 -10.275 -6.788 1.00 98.38 93 SER A N 1
ATOM 697 C CA . SER A 1 93 ? -2.203 -11.643 -6.264 1.00 98.38 93 SER A CA 1
ATOM 698 C C . SER A 1 93 ? -1.756 -11.644 -4.807 1.00 98.38 93 SER A C 1
ATOM 700 O O . SER A 1 93 ? -2.463 -12.200 -3.975 1.00 98.38 93 SER A O 1
ATOM 702 N N . LEU A 1 94 ? -0.697 -10.901 -4.465 1.00 98.31 94 LEU A N 1
ATOM 703 C CA . LEU A 1 94 ? -0.254 -10.729 -3.076 1.00 98.31 94 LEU A CA 1
ATOM 704 C C . LEU A 1 94 ? -1.354 -10.130 -2.188 1.00 98.31 94 LEU A C 1
ATOM 706 O O . LEU A 1 94 ? -1.616 -10.630 -1.095 1.00 98.31 94 LEU A O 1
ATOM 710 N N . VAL A 1 95 ? -2.053 -9.092 -2.659 1.00 98.50 95 VAL A N 1
ATOM 711 C CA . VAL A 1 95 ? -3.189 -8.517 -1.921 1.00 98.50 95 VAL A CA 1
ATOM 712 C C . VAL A 1 95 ? -4.272 -9.567 -1.676 1.00 98.50 95 VAL A C 1
ATOM 714 O O . VAL A 1 95 ? -4.801 -9.652 -0.569 1.00 98.50 95 VAL A O 1
ATOM 717 N N . LYS A 1 96 ? -4.603 -10.382 -2.680 1.00 98.19 96 LYS A N 1
ATOM 718 C CA . LYS A 1 96 ? -5.617 -11.435 -2.561 1.00 98.19 96 L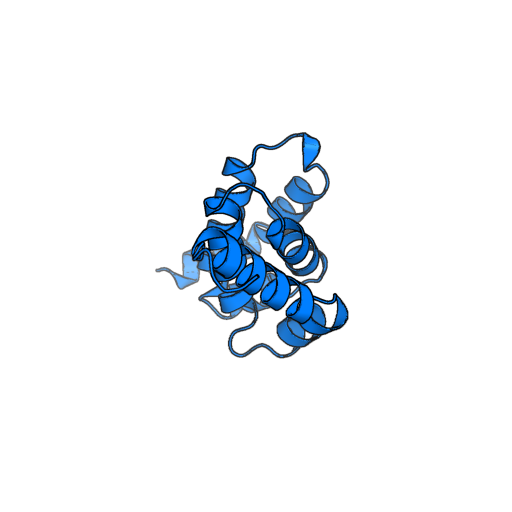YS A CA 1
ATOM 719 C C . LYS A 1 96 ? -5.186 -12.548 -1.601 1.00 98.19 96 LYS A C 1
ATOM 721 O O . LYS A 1 96 ? -5.968 -12.924 -0.735 1.00 98.19 96 LYS A O 1
ATOM 726 N N . GLU A 1 97 ? -3.964 -13.052 -1.738 1.00 98.38 97 GLU A N 1
ATOM 727 C CA . GLU A 1 97 ? -3.407 -14.149 -0.932 1.00 98.38 97 GLU A CA 1
ATOM 728 C C . GLU A 1 97 ? -3.303 -13.795 0.557 1.00 98.38 97 GLU A C 1
ATOM 730 O O . GLU A 1 97 ? -3.426 -14.668 1.413 1.00 98.38 97 GLU A O 1
ATOM 735 N N . HIS A 1 98 ? -3.158 -12.507 0.877 1.00 97.75 98 HIS A N 1
ATOM 736 C CA . HIS A 1 98 ? -3.051 -12.009 2.249 1.00 97.75 98 HIS A CA 1
ATOM 737 C C . HIS A 1 98 ? -4.344 -11.363 2.784 1.00 97.75 98 HIS A C 1
ATOM 739 O O . HIS A 1 98 ? -4.300 -10.492 3.658 1.00 97.75 98 HIS A O 1
ATOM 745 N N . ASN A 1 99 ? -5.511 -11.809 2.297 1.00 97.50 99 ASN A N 1
ATOM 746 C CA . ASN A 1 99 ? -6.846 -11.358 2.730 1.00 97.50 99 ASN A CA 1
ATOM 747 C C . ASN A 1 99 ? -7.064 -9.837 2.600 1.00 97.50 99 ASN A C 1
ATOM 749 O O . ASN A 1 99 ? -7.842 -9.230 3.339 1.00 97.50 99 ASN A O 1
ATOM 753 N N . GLY A 1 100 ? -6.357 -9.184 1.679 1.00 97.94 100 GLY A N 1
ATOM 754 C CA . GLY A 1 100 ? -6.418 -7.737 1.506 1.00 97.94 100 GLY A CA 1
ATOM 755 C C . GLY A 1 100 ? -7.772 -7.251 0.997 1.00 97.94 100 GLY A C 1
ATOM 756 O O . GLY A 1 100 ? -8.231 -6.193 1.417 1.00 97.94 100 GLY A O 1
ATOM 757 N N . VAL A 1 101 ? -8.458 -8.048 0.170 1.00 97.12 101 VAL A N 1
ATOM 758 C CA . VAL A 1 101 ? -9.826 -7.740 -0.286 1.00 97.12 101 VAL A CA 1
ATOM 759 C C . VAL A 1 101 ? -10.792 -7.683 0.900 1.00 97.12 101 VAL A C 1
ATOM 761 O O . VAL A 1 101 ? -11.525 -6.706 1.039 1.00 97.12 101 VAL A O 1
ATOM 764 N N . ASP A 1 102 ? -10.738 -8.668 1.800 1.00 97.62 102 ASP A N 1
ATOM 765 C CA . ASP A 1 102 ? -11.598 -8.705 2.988 1.00 97.62 102 ASP A CA 1
ATOM 766 C C . ASP A 1 102 ? -11.307 -7.534 3.934 1.00 97.62 102 ASP A C 1
ATOM 768 O O . ASP A 1 102 ? -12.231 -6.903 4.446 1.00 97.62 102 ASP A O 1
ATOM 772 N N . ARG A 1 103 ? -10.027 -7.179 4.112 1.00 97.81 103 ARG A N 1
ATOM 773 C CA . ARG A 1 103 ? -9.614 -6.004 4.899 1.00 97.81 103 ARG A CA 1
ATOM 774 C C . ARG A 1 103 ? -10.147 -4.698 4.313 1.00 97.81 103 ARG A C 1
ATOM 776 O O . ARG A 1 103 ? -10.623 -3.854 5.066 1.00 97.81 103 ARG A O 1
ATOM 783 N N . LEU A 1 104 ? -10.099 -4.534 2.990 1.00 97.44 104 LEU A N 1
ATOM 784 C CA . LEU A 1 104 ? -10.643 -3.355 2.308 1.00 97.44 104 LEU A CA 1
ATOM 785 C C . LEU A 1 104 ? -12.169 -3.282 2.440 1.00 97.44 104 LEU A C 1
ATOM 787 O O . LEU A 1 104 ? -12.703 -2.214 2.731 1.00 97.44 104 LEU A O 1
ATOM 791 N N . ILE A 1 105 ? -12.876 -4.407 2.294 1.00 96.56 105 ILE A N 1
ATOM 792 C CA . ILE A 1 105 ? -14.328 -4.472 2.524 1.00 96.56 105 ILE A CA 1
ATOM 793 C C . ILE A 1 105 ? -14.656 -4.102 3.974 1.00 96.56 105 ILE A C 1
ATOM 795 O O . ILE A 1 105 ? -15.565 -3.306 4.211 1.00 96.56 105 ILE A O 1
ATOM 799 N N . GLN A 1 106 ? -13.911 -4.636 4.946 1.00 95.88 106 GLN A N 1
ATOM 800 C CA . GLN A 1 106 ? -14.106 -4.305 6.356 1.00 95.88 106 GLN A CA 1
ATOM 801 C C . GLN A 1 106 ? -13.837 -2.824 6.634 1.00 95.88 106 GLN A C 1
ATOM 803 O O . GLN A 1 106 ? -14.595 -2.198 7.369 1.00 95.88 106 GLN A O 1
ATOM 808 N N . LEU A 1 107 ? -12.803 -2.241 6.022 1.00 95.50 107 LEU A N 1
ATOM 809 C CA . LEU A 1 107 ? -12.536 -0.810 6.122 1.00 95.50 107 LEU A CA 1
ATOM 810 C C . LEU A 1 107 ? -13.723 0.012 5.603 1.00 95.50 107 LEU A C 1
ATOM 812 O O . LEU A 1 107 ? -14.179 0.914 6.299 1.00 95.50 107 LEU A O 1
ATOM 816 N N . LEU A 1 108 ? -14.255 -0.316 4.421 1.00 93.88 108 LEU A N 1
ATOM 817 C CA . LEU A 1 108 ? -15.420 0.377 3.862 1.00 93.88 108 LEU A CA 1
ATOM 818 C C . LEU A 1 108 ? -16.647 0.261 4.775 1.00 93.88 108 LEU A C 1
ATOM 820 O O . LEU A 1 108 ? -17.332 1.256 4.989 1.00 93.88 108 LEU A O 1
ATOM 824 N N . ARG A 1 109 ? -16.899 -0.915 5.366 1.00 93.38 109 ARG A N 1
ATOM 825 C CA . ARG A 1 109 ? -17.969 -1.103 6.363 1.00 93.38 109 ARG A CA 1
ATOM 826 C C . ARG A 1 109 ? -17.770 -0.214 7.587 1.00 93.38 109 ARG A C 1
ATOM 828 O O . ARG A 1 109 ? -18.684 0.512 7.954 1.00 93.38 109 ARG A O 1
ATOM 835 N N . ASN A 1 110 ? -16.566 -0.202 8.157 1.00 89.31 110 ASN A N 1
ATOM 836 C CA . ASN A 1 110 ? -16.245 0.632 9.316 1.00 89.31 110 ASN A CA 1
ATOM 837 C C . ASN A 1 110 ? -16.418 2.132 9.014 1.00 89.31 110 ASN A C 1
ATOM 839 O O . ASN A 1 110 ? -16.815 2.894 9.890 1.00 89.31 110 ASN A O 1
ATOM 843 N N . LEU A 1 111 ? -16.094 2.573 7.793 1.00 87.31 111 LEU A N 1
ATOM 844 C CA . LEU A 1 111 ? -16.315 3.957 7.362 1.00 87.31 111 LEU A CA 1
ATOM 845 C C . LEU A 1 111 ? -17.810 4.262 7.231 1.00 87.31 111 LEU A C 1
ATOM 847 O O . LEU A 1 111 ? -18.265 5.275 7.748 1.00 87.31 111 LEU A O 1
ATOM 851 N N . LEU A 1 112 ? -18.588 3.353 6.638 1.00 85.38 112 LEU A N 1
ATOM 852 C CA . LEU A 1 112 ? -20.042 3.494 6.554 1.00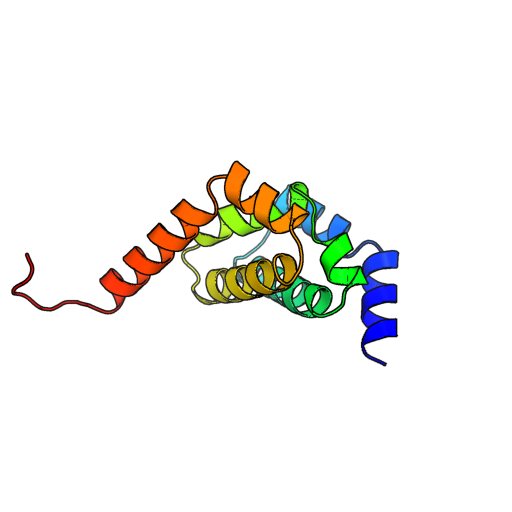 85.38 112 LEU A CA 1
ATOM 853 C C . LEU A 1 112 ? -20.706 3.542 7.933 1.00 85.38 112 LEU A C 1
ATOM 855 O O . LEU A 1 112 ? -21.645 4.307 8.095 1.00 85.38 112 LEU A O 1
ATOM 859 N N . GLU A 1 113 ? -20.236 2.765 8.911 1.00 82.31 113 GLU A N 1
ATOM 860 C CA . GLU A 1 113 ? -20.730 2.804 10.297 1.00 82.31 113 GLU A CA 1
ATOM 861 C C . GLU A 1 113 ? -20.363 4.113 11.009 1.00 82.31 113 GLU A C 1
ATOM 863 O O . GLU A 1 113 ? -21.163 4.646 11.775 1.00 82.31 113 GLU A O 1
ATOM 868 N N . LYS A 1 114 ? -19.171 4.662 10.741 1.00 74.19 114 LYS A N 1
ATOM 869 C CA . LYS A 1 114 ? -18.764 5.978 11.260 1.00 74.19 114 LYS A CA 1
ATOM 870 C C . LYS A 1 114 ? -19.581 7.120 10.650 1.00 74.19 114 LYS A C 1
ATOM 872 O O . LYS A 1 114 ? -19.857 8.088 11.354 1.00 74.19 114 LYS A O 1
ATOM 877 N N . ASP A 1 115 ? -19.971 6.986 9.384 1.00 67.25 115 ASP A N 1
ATOM 878 C CA . ASP A 1 115 ? -20.710 8.007 8.636 1.00 67.25 115 ASP A CA 1
ATOM 879 C C . ASP A 1 115 ? -22.248 7.850 8.733 1.00 67.25 115 ASP A C 1
ATOM 881 O O . ASP A 1 115 ? -22.968 8.813 8.472 1.00 67.25 115 ASP A O 1
ATOM 885 N N . ASN A 1 116 ? -22.776 6.682 9.143 1.00 57.75 116 ASN A N 1
ATOM 886 C CA . ASN A 1 116 ? -24.217 6.392 9.251 1.00 57.75 116 ASN A CA 1
ATOM 887 C C . ASN A 1 116 ? -24.651 5.963 10.666 1.00 57.75 116 ASN A C 1
ATOM 889 O O . ASN A 1 116 ? -24.713 4.779 10.991 1.00 57.75 116 ASN A O 1
ATOM 893 N N . LEU A 1 117 ? -25.114 6.939 11.448 1.00 57.47 117 LEU A N 1
ATOM 894 C CA . LEU A 1 117 ? -26.165 6.751 12.453 1.00 57.47 117 LEU A CA 1
ATOM 895 C C . LEU A 1 117 ? -27.491 7.294 11.895 1.00 57.47 117 LEU A C 1
ATOM 897 O O . LEU A 1 117 ? -27.675 8.511 11.828 1.00 57.47 117 LEU A O 1
ATOM 901 N N . PRO A 1 118 ? -28.428 6.408 11.521 1.00 53.59 118 PRO A N 1
ATOM 902 C CA . PRO A 1 118 ? -29.856 6.663 11.714 1.00 53.59 118 PRO A CA 1
ATOM 903 C C . PRO A 1 118 ? -30.501 5.601 12.627 1.00 53.59 118 PRO A C 1
ATOM 905 O O . PRO A 1 118 ? -30.228 4.407 12.524 1.00 53.59 118 PRO A O 1
ATOM 908 N N . GLU A 1 119 ? -31.389 6.052 13.518 1.00 49.19 119 GLU A N 1
ATOM 909 C CA . GLU A 1 119 ? -31.948 5.308 14.667 1.00 49.19 119 GLU A CA 1
ATOM 910 C C . GLU A 1 119 ? -32.791 4.063 14.312 1.00 49.19 119 GLU A C 1
ATOM 912 O O . GLU A 1 119 ? -33.093 3.243 15.176 1.00 49.19 119 GLU A O 1
ATOM 917 N N . ASN A 1 120 ? -33.179 3.904 13.048 1.00 56.03 120 ASN A N 1
ATOM 918 C CA . ASN A 1 120 ? -34.184 2.943 12.588 1.00 56.03 120 ASN A CA 1
ATOM 919 C C . ASN A 1 120 ? -33.632 1.725 11.823 1.00 56.03 120 ASN A C 1
ATOM 921 O O . ASN A 1 120 ? -34.427 0.989 11.243 1.00 56.03 120 ASN A O 1
ATOM 925 N N . MET A 1 121 ? -32.312 1.535 11.778 1.00 49.56 121 MET A N 1
ATOM 926 C CA . MET A 1 121 ? -31.674 0.347 11.181 1.00 49.56 121 MET A CA 1
ATOM 927 C C . MET A 1 121 ? -30.585 -0.247 12.089 1.00 49.56 121 MET A C 1
ATOM 929 O O . MET A 1 121 ? -29.485 -0.587 11.661 1.00 49.56 121 MET A O 1
ATOM 933 N N . ARG A 1 122 ? -30.816 -0.274 13.398 1.00 42.88 122 ARG A N 1
ATOM 934 C CA . ARG A 1 122 ? -31.207 -1.530 14.061 1.00 42.88 122 ARG A CA 1
ATOM 935 C C . ARG A 1 122 ? -32.051 -2.516 13.249 1.00 42.88 122 ARG A C 1
ATOM 937 O O . ARG A 1 122 ? -33.048 -2.088 12.637 1.00 42.88 122 ARG A O 1
#

Foldseek 3Di:
DLVVVLVVCLVVCLVVVVLVCLVVVVVDDLVVLLVSLQVLLSSLLDPVSLVSCLDLSNLLSLLVQCPPPDPSNNVSSVSNLVSSPVVDPSSVVSCVVNCVVVSVVVSVVVVCVVVDDDPPPD